Protein AF-A0A8I1T6D4-F1 (afdb_monomer)

Mean predicted aligned error: 6.11 Å

Solvent-accessible surface area (backbone atoms only — not comparable to full-atom values): 4849 Å² total; per-residue (Å²): 134,82,80,60,71,44,46,73,45,61,78,52,64,62,41,43,44,64,32,76,45,41,43,38,37,34,58,48,54,54,59,36,52,31,38,36,29,44,86,88,39,78,78,47,74,48,58,20,38,80,85,5,32,42,73,49,76,48,72,38,56,78,73,58,44,82,42,57,39,39,36,35,42,82,49,90,86,38,50,31,75,51,73,32,37,28,38,122

Nearest PDB structures (foldseek):
  6grq-assembly1_A  TM=5.531E-01  e=1.112E-02  Mus musculus
  6grs-assembly1_B  TM=6.641E-01  e=1.164E-01  Mus musculus
  6grt-assembly2_B  TM=6.244E-01  e=7.5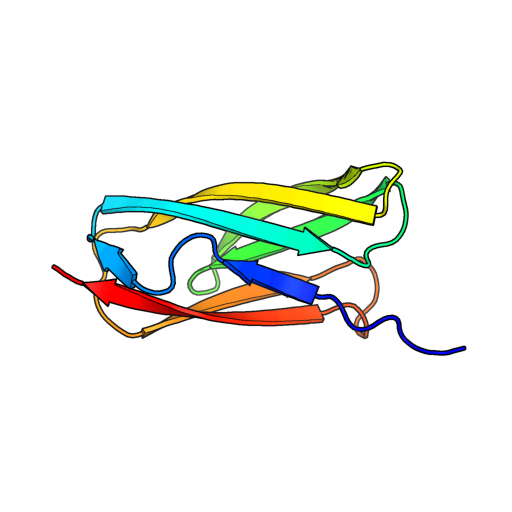19E-02  Mus musculus
  1vdg-assembly1_A  TM=6.340E-01  e=1.229E-01  Homo sapiens
  7y6e-assembly3_C  TM=5.585E-01  e=1.691E+00  Chelicerata

Radius of gyration: 12.86 Å; Cα contacts (8 Å, |Δi|>4): 219; chains: 1; bounding box: 29×23×34 Å

Sequence (88 aa):
MAAKKLTLKLKKSKVHKGGKQRVNVSGLAAFEPVRIVYKGKKIAALKASAKGTVAKAFKVGKAVGLKKIKVFGVTKDRRGVKAFKVRR

Foldseek 3Di:
DDLQAKDKDKPDLEAEAQGKIKIKIARAAAQWWKFKAWPNHTPDIDGAHNRRMDMDIDTHHRDFAKIKMWMDTPDPSHIDIDIGGYHD

Structure (mmCIF, N/CA/C/O backbone):
data_AF-A0A8I1T6D4-F1
#
_entry.id   AF-A0A8I1T6D4-F1
#
loop_
_atom_site.group_PDB
_atom_site.id
_atom_site.type_symbol
_atom_site.label_atom_id
_atom_site.label_alt_id
_atom_site.label_comp_id
_atom_site.label_asym_id
_atom_site.label_entity_id
_atom_site.label_seq_id
_atom_site.pdbx_PDB_ins_code
_atom_site.Cartn_x
_atom_site.Cartn_y
_atom_site.Cartn_z
_atom_site.occupancy
_atom_site.B_iso_or_equiv
_atom_site.auth_seq_id
_atom_site.auth_comp_id
_atom_site.auth_asym_id
_atom_site.auth_atom_id
_atom_site.pdbx_PDB_model_num
ATOM 1 N N . MET A 1 1 ? 16.812 -14.481 -12.173 1.00 37.12 1 MET A N 1
ATOM 2 C CA . MET A 1 1 ? 16.070 -13.207 -12.003 1.00 37.12 1 MET A CA 1
ATOM 3 C C . MET A 1 1 ? 15.643 -13.060 -10.545 1.00 37.12 1 MET A C 1
ATOM 5 O O . MET A 1 1 ? 14.769 -13.790 -10.102 1.00 37.12 1 MET A O 1
ATOM 9 N N . ALA A 1 2 ? 16.280 -12.181 -9.767 1.00 37.34 2 ALA A N 1
ATOM 10 C CA . ALA A 1 2 ? 15.923 -11.996 -8.360 1.00 37.34 2 ALA A CA 1
ATOM 11 C C . ALA A 1 2 ? 14.632 -11.171 -8.248 1.00 37.34 2 ALA A C 1
ATOM 13 O O . ALA A 1 2 ? 14.588 -10.013 -8.669 1.00 37.34 2 ALA A O 1
ATOM 14 N N . ALA A 1 3 ? 13.574 -11.755 -7.682 1.00 50.28 3 ALA A N 1
ATOM 15 C CA . ALA A 1 3 ? 12.374 -11.017 -7.310 1.00 50.28 3 ALA A CA 1
ATOM 16 C C . ALA A 1 3 ? 12.773 -9.878 -6.357 1.00 50.28 3 ALA A C 1
ATOM 18 O O . ALA A 1 3 ? 13.134 -10.108 -5.201 1.00 50.28 3 ALA A O 1
ATOM 19 N N . LYS A 1 4 ? 12.764 -8.634 -6.851 1.00 58.03 4 LYS A N 1
ATOM 20 C CA . LYS A 1 4 ? 13.118 -7.457 -6.053 1.00 58.03 4 LYS A CA 1
ATOM 21 C C . LYS A 1 4 ? 12.068 -7.325 -4.948 1.00 58.03 4 LYS A C 1
ATOM 23 O O . LYS A 1 4 ? 10.923 -6.960 -5.211 1.00 58.03 4 LYS A O 1
ATOM 28 N N . LYS A 1 5 ? 12.431 -7.713 -3.720 1.00 64.62 5 LYS A N 1
ATOM 29 C CA . LYS A 1 5 ? 11.527 -7.686 -2.563 1.00 64.62 5 LYS A CA 1
ATOM 30 C C . LYS A 1 5 ? 11.001 -6.262 -2.383 1.00 64.62 5 LYS A C 1
ATOM 32 O O . LYS A 1 5 ? 11.771 -5.329 -2.154 1.00 64.62 5 LYS A O 1
ATOM 37 N N . LEU A 1 6 ? 9.682 -6.094 -2.481 1.00 74.50 6 LEU A N 1
ATOM 38 C CA . LEU A 1 6 ? 9.051 -4.796 -2.273 1.00 74.50 6 LEU A CA 1
ATOM 39 C C . LEU A 1 6 ? 9.284 -4.336 -0.837 1.00 74.50 6 LEU A C 1
ATOM 41 O O . LEU A 1 6 ? 8.878 -4.988 0.128 1.00 74.50 6 LEU A O 1
ATOM 45 N N . THR A 1 7 ? 9.893 -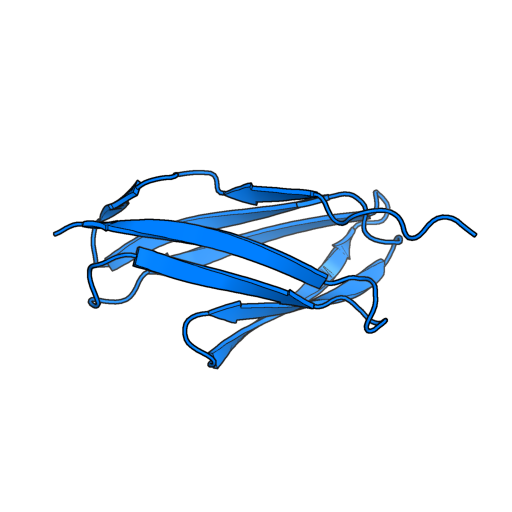3.168 -0.688 1.00 81.12 7 THR A N 1
ATOM 46 C CA . THR A 1 7 ? 10.115 -2.573 0.623 1.00 81.12 7 THR A CA 1
ATOM 47 C C . THR A 1 7 ? 8.909 -1.717 0.977 1.00 81.12 7 THR A C 1
ATOM 49 O O . THR A 1 7 ? 8.714 -0.627 0.440 1.00 81.12 7 THR A O 1
ATOM 52 N N . LEU A 1 8 ? 8.082 -2.211 1.900 1.00 83.31 8 LEU A N 1
ATOM 53 C CA . LEU A 1 8 ? 6.965 -1.453 2.457 1.00 83.31 8 LEU A CA 1
ATOM 54 C C . LEU A 1 8 ? 7.401 -0.701 3.719 1.00 83.31 8 LEU A C 1
ATOM 56 O O . LEU A 1 8 ? 7.793 -1.306 4.722 1.00 83.31 8 LEU A O 1
ATOM 60 N N . LYS A 1 9 ? 7.253 0.623 3.718 1.00 85.62 9 LYS A N 1
ATOM 61 C CA . LYS A 1 9 ? 7.433 1.496 4.882 1.00 85.62 9 LYS A CA 1
ATOM 62 C C . LYS A 1 9 ? 6.114 2.183 5.229 1.00 85.62 9 LYS A C 1
ATOM 64 O O . LYS A 1 9 ? 5.396 2.686 4.373 1.00 85.62 9 LYS A O 1
ATOM 69 N N . LEU A 1 10 ? 5.787 2.197 6.515 1.00 84.00 10 LEU A N 1
ATOM 70 C CA . LEU A 1 10 ? 4.645 2.933 7.045 1.00 84.00 10 LEU A CA 1
ATOM 71 C C . LEU A 1 10 ? 5.192 4.130 7.807 1.00 84.00 10 LEU A C 1
ATOM 73 O O . LEU A 1 10 ? 6.105 3.955 8.609 1.00 84.00 10 LEU A O 1
ATOM 77 N N . LYS A 1 11 ? 4.650 5.328 7.564 1.00 83.81 11 LYS A N 1
ATOM 78 C CA . LYS A 1 11 ? 5.142 6.543 8.230 1.00 83.81 11 LYS A CA 1
ATOM 79 C C . LYS A 1 11 ? 4.935 6.482 9.743 1.00 83.81 11 LYS A C 1
ATOM 81 O O . LYS A 1 11 ? 5.767 6.985 10.484 1.00 83.81 11 LYS A O 1
ATOM 86 N N . LYS A 1 12 ? 3.841 5.867 10.199 1.00 81.00 12 LYS A N 1
ATOM 87 C CA . LYS A 1 12 ? 3.568 5.660 11.622 1.00 81.00 12 LYS A CA 1
ATOM 88 C C . LYS A 1 12 ? 3.312 4.185 11.906 1.00 81.00 12 LYS A C 1
ATOM 90 O O . LYS A 1 12 ? 2.467 3.561 11.272 1.00 81.00 12 LYS A O 1
ATOM 95 N N . SER A 1 13 ? 3.989 3.618 12.893 1.00 80.00 13 SER A N 1
ATOM 96 C CA . SER A 1 13 ? 3.707 2.267 13.403 1.00 80.00 13 SER A CA 1
ATOM 97 C C . SER A 1 13 ? 2.419 2.222 14.241 1.00 80.00 13 SER A C 1
ATOM 99 O O . SER A 1 13 ? 1.787 1.167 14.347 1.00 80.00 13 SER A O 1
ATOM 101 N N . LYS A 1 14 ? 1.994 3.372 14.788 1.00 84.31 14 LYS A N 1
ATOM 102 C CA . LYS A 1 14 ? 0.759 3.554 15.565 1.00 84.31 14 LYS A CA 1
ATOM 103 C C . LYS A 1 14 ? -0.024 4.763 15.039 1.00 84.31 14 LYS A C 1
ATOM 105 O O . LYS A 1 14 ? 0.553 5.831 14.860 1.00 84.31 14 LYS A O 1
ATOM 110 N N . VAL A 1 15 ? -1.323 4.611 14.789 1.00 85.69 15 VAL A N 1
ATOM 111 C CA . VAL A 1 15 ? -2.187 5.700 14.292 1.00 85.69 15 VAL A CA 1
ATOM 112 C C . VAL A 1 15 ? -3.464 5.759 15.118 1.00 85.69 15 VAL A C 1
ATOM 114 O O . 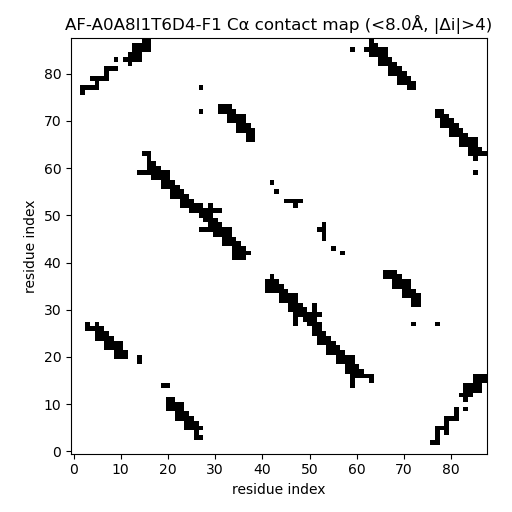VAL A 1 15 ? -4.033 4.715 15.423 1.00 85.69 15 VAL A O 1
ATOM 117 N N . HIS A 1 16 ? -3.925 6.955 15.474 1.00 86.12 16 HIS A N 1
ATOM 118 C CA . HIS A 1 16 ? -5.229 7.113 16.118 1.00 86.12 16 HIS A CA 1
ATOM 119 C C . HIS A 1 16 ? -6.364 6.779 15.145 1.00 86.12 16 HIS A C 1
ATOM 121 O O . HIS A 1 16 ? -6.239 6.953 13.927 1.00 86.12 16 HIS A O 1
ATOM 127 N N . LYS A 1 17 ? -7.487 6.297 15.675 1.00 85.00 17 LYS A N 1
ATOM 128 C CA . LYS A 1 17 ? -8.713 6.075 14.905 1.00 85.00 17 LYS A CA 1
ATOM 129 C C . LYS A 1 17 ? -9.116 7.376 14.201 1.00 85.00 17 LYS A C 1
ATOM 131 O O . LYS A 1 17 ? -9.034 8.455 14.775 1.00 85.00 17 LYS A O 1
ATOM 136 N N . GLY A 1 18 ? -9.506 7.296 12.931 1.00 82.00 18 GLY A N 1
ATOM 137 C CA . GLY A 1 18 ? -9.809 8.485 12.124 1.00 82.00 18 GLY A CA 1
ATOM 138 C C . GLY A 1 18 ? -8.585 9.287 11.659 1.00 82.00 18 GLY A C 1
ATOM 139 O O . GLY A 1 18 ? -8.745 10.200 10.848 1.00 82.00 18 GLY A O 1
ATOM 140 N N . GLY A 1 19 ? -7.375 8.946 12.112 1.00 86.31 19 GLY A N 1
ATOM 141 C CA . GLY A 1 19 ? -6.134 9.587 11.688 1.00 86.31 19 GLY A CA 1
ATOM 142 C C . GLY A 1 19 ? -5.746 9.243 10.249 1.00 86.31 19 GLY A C 1
ATOM 143 O O . GLY A 1 19 ? -6.312 8.353 9.616 1.00 86.31 19 GLY A O 1
ATOM 144 N N . LYS A 1 20 ? -4.743 9.938 9.709 1.00 87.81 20 LYS A N 1
ATOM 145 C CA . LYS A 1 20 ? -4.175 9.637 8.386 1.00 87.81 20 LYS A CA 1
ATOM 146 C C . LYS A 1 20 ? -2.932 8.763 8.537 1.00 87.81 20 LYS A C 1
ATOM 148 O O . LYS A 1 20 ? -2.047 9.067 9.336 1.00 87.81 20 LYS A O 1
ATOM 153 N N . GLN A 1 21 ? -2.852 7.705 7.738 1.00 87.75 21 GLN A N 1
ATOM 154 C CA . GLN A 1 21 ? -1.676 6.853 7.620 1.0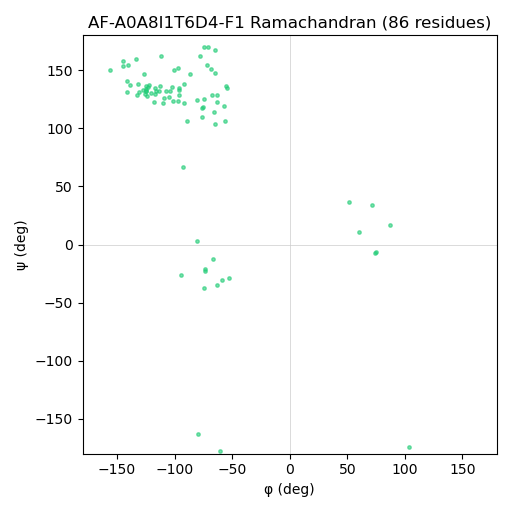0 87.75 21 GLN A CA 1
ATOM 155 C C . GLN A 1 21 ? -1.067 7.015 6.236 1.00 87.75 21 GLN A C 1
ATOM 157 O O . GLN A 1 21 ? -1.783 7.005 5.237 1.00 87.75 21 GLN A O 1
ATOM 162 N N . ARG A 1 22 ? 0.261 7.128 6.175 1.00 90.31 22 ARG A N 1
ATOM 163 C CA . ARG A 1 22 ? 1.003 7.184 4.911 1.00 90.31 22 ARG A CA 1
ATOM 164 C C . ARG A 1 22 ? 1.779 5.891 4.706 1.00 90.31 22 ARG A C 1
ATOM 166 O O . ARG A 1 22 ? 2.542 5.476 5.578 1.00 90.31 22 ARG A O 1
ATOM 173 N N . VAL A 1 23 ? 1.559 5.271 3.555 1.00 88.12 23 VAL A N 1
ATOM 174 C CA . VAL A 1 23 ? 2.271 4.084 3.084 1.00 88.12 23 VAL A CA 1
ATOM 175 C C . VAL A 1 23 ? 3.236 4.540 2.012 1.00 88.12 23 VAL A C 1
ATOM 177 O O . VAL A 1 23 ? 2.817 5.182 1.052 1.00 88.12 23 VAL A O 1
ATOM 180 N N . ASN A 1 24 ? 4.501 4.188 2.177 1.00 89.12 24 ASN A N 1
ATOM 181 C CA . ASN A 1 24 ? 5.532 4.342 1.172 1.00 89.12 24 ASN A CA 1
ATOM 182 C C . ASN A 1 24 ? 5.985 2.947 0.750 1.00 89.12 24 ASN A C 1
ATOM 184 O O . ASN A 1 24 ? 6.263 2.088 1.586 1.00 89.12 24 ASN A O 1
ATOM 188 N N . VAL A 1 25 ? 6.064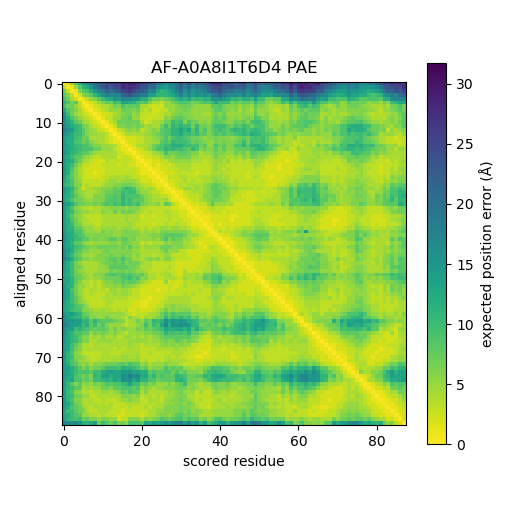 2.727 -0.547 1.00 86.12 25 VAL A N 1
ATOM 189 C CA . VAL A 1 25 ? 6.519 1.479 -1.141 1.00 86.12 25 VAL A CA 1
ATOM 190 C C . VAL A 1 25 ? 7.659 1.825 -2.078 1.00 86.12 25 VAL A C 1
ATOM 192 O O . VAL A 1 25 ? 7.558 2.777 -2.851 1.00 86.12 25 VAL A O 1
ATOM 195 N N . SER A 1 26 ? 8.741 1.067 -1.993 1.00 85.19 26 SER A N 1
ATOM 196 C CA . SER A 1 26 ? 9.911 1.207 -2.853 1.00 85.19 26 SER A CA 1
ATOM 197 C C . SER A 1 26 ? 10.360 -0.153 -3.377 1.00 85.19 26 SER A C 1
ATOM 199 O O . SER A 1 26 ? 10.043 -1.189 -2.788 1.00 85.19 26 SER A O 1
ATOM 201 N N . GLY A 1 27 ? 11.115 -0.142 -4.476 1.00 79.38 27 GLY A N 1
ATOM 202 C CA . GLY A 1 27 ? 11.567 -1.362 -5.151 1.00 79.38 27 GLY A CA 1
ATOM 203 C C . GLY A 1 27 ? 10.573 -1.902 -6.181 1.00 79.38 27 GLY A C 1
ATOM 204 O O . GLY A 1 27 ? 10.679 -3.062 -6.562 1.00 79.38 27 GLY A O 1
ATOM 205 N N . LEU A 1 28 ? 9.617 -1.076 -6.615 1.00 79.12 28 LEU A N 1
ATOM 206 C CA . LEU A 1 28 ? 8.719 -1.374 -7.734 1.00 79.12 28 LEU A CA 1
ATOM 207 C C . LEU A 1 28 ? 9.451 -1.150 -9.063 1.00 79.12 28 LEU A C 1
ATOM 209 O O . LEU A 1 28 ? 10.460 -0.444 -9.090 1.00 79.12 28 LEU A O 1
ATOM 213 N N . ALA A 1 29 ? 8.951 -1.703 -10.171 1.00 79.62 29 ALA A N 1
ATOM 214 C CA . ALA A 1 29 ? 9.405 -1.229 -11.476 1.00 79.62 29 ALA A CA 1
ATOM 215 C C . ALA A 1 29 ? 8.849 0.173 -11.763 1.00 79.62 29 ALA A C 1
ATOM 217 O O . ALA A 1 29 ? 7.818 0.581 -11.220 1.00 79.62 29 ALA A O 1
ATOM 218 N N . ALA A 1 30 ? 9.555 0.917 -12.612 1.00 82.38 30 ALA A N 1
ATOM 219 C CA . ALA A 1 30 ? 9.093 2.203 -13.111 1.00 82.38 30 ALA A CA 1
ATOM 220 C C . ALA A 1 30 ? 7.704 2.056 -13.752 1.00 82.38 30 ALA A C 1
ATOM 222 O O . ALA A 1 30 ? 7.469 1.106 -14.495 1.00 82.38 30 ALA A O 1
ATOM 223 N N . PHE A 1 31 ? 6.783 2.974 -13.445 1.00 81.44 31 PHE A N 1
ATOM 224 C CA . PHE A 1 31 ? 5.421 3.008 -14.005 1.00 81.44 31 PHE A CA 1
ATOM 225 C C . PHE A 1 31 ? 4.548 1.775 -13.727 1.00 81.44 31 PHE A C 1
ATOM 227 O O . PHE A 1 31 ? 3.445 1.659 -14.267 1.00 81.44 31 PHE A O 1
ATOM 234 N N . GLU A 1 32 ? 4.982 0.885 -12.834 1.00 81.19 32 GLU A N 1
ATOM 235 C CA . GLU A 1 32 ? 4.256 -0.342 -12.526 1.00 81.19 32 GLU A CA 1
ATOM 236 C C . GLU A 1 32 ? 2.920 -0.041 -11.822 1.00 81.19 32 GLU A C 1
ATOM 238 O O . GLU A 1 32 ? 2.909 0.677 -10.820 1.00 81.19 32 GLU A O 1
ATOM 243 N N . PRO A 1 33 ? 1.781 -0.583 -12.285 1.00 85.69 33 PRO A N 1
ATOM 244 C CA . PRO A 1 33 ? 0.523 -0.483 -11.561 1.00 85.69 33 PRO A CA 1
ATOM 245 C C . PRO A 1 33 ? 0.574 -1.197 -10.203 1.00 85.69 33 PRO A C 1
ATOM 247 O O . PRO A 1 33 ? 0.888 -2.378 -10.092 1.00 85.69 33 PRO A O 1
ATOM 250 N N . VAL A 1 34 ? 0.178 -0.476 -9.159 1.00 87.25 34 VAL A N 1
ATOM 251 C CA . VAL A 1 34 ? 0.165 -0.924 -7.768 1.00 87.25 34 VAL A CA 1
ATOM 252 C C . VAL A 1 34 ? -1.225 -0.762 -7.171 1.00 87.25 34 VAL A C 1
ATOM 254 O O . VAL A 1 34 ? -1.846 0.300 -7.234 1.00 87.25 34 VAL A O 1
ATOM 257 N N . ARG A 1 35 ? -1.710 -1.814 -6.515 1.00 89.88 35 ARG A N 1
ATOM 258 C CA . ARG A 1 35 ? -2.988 -1.843 -5.798 1.00 89.88 35 ARG A CA 1
ATOM 259 C C . ARG A 1 35 ? -2.722 -1.914 -4.301 1.00 89.88 35 ARG A C 1
ATOM 261 O O . ARG A 1 35 ? -2.090 -2.843 -3.803 1.00 89.88 35 ARG A O 1
ATOM 268 N N . ILE A 1 36 ? -3.240 -0.935 -3.568 1.00 88.38 36 ILE A N 1
ATOM 269 C CA . ILE A 1 36 ? -3.158 -0.873 -2.111 1.00 88.38 36 ILE A CA 1
ATOM 270 C C . ILE A 1 36 ? -4.501 -1.322 -1.539 1.00 88.38 36 ILE A C 1
ATOM 272 O O . ILE A 1 36 ? -5.554 -0.754 -1.840 1.00 88.38 36 ILE A O 1
ATOM 276 N N . VAL A 1 37 ? -4.452 -2.343 -0.691 1.00 88.50 37 VAL A N 1
ATOM 277 C CA . VAL 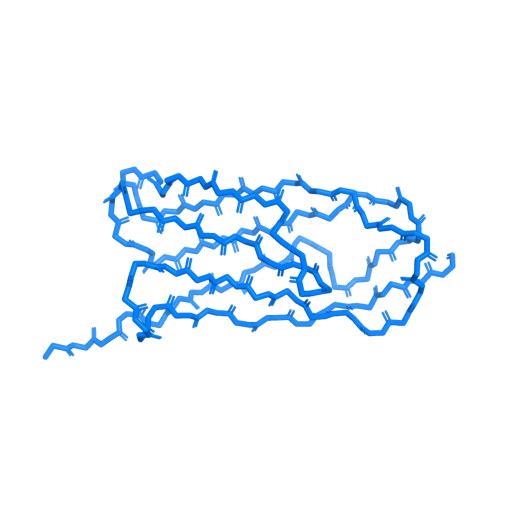A 1 37 ? -5.611 -2.981 -0.071 1.00 88.50 37 VAL A CA 1
ATOM 278 C C . VAL A 1 37 ? -5.494 -2.881 1.448 1.00 88.50 37 VAL A C 1
ATOM 280 O O . VAL A 1 37 ? -4.477 -3.239 2.049 1.00 88.50 37 VAL A O 1
ATOM 283 N N . TYR A 1 38 ? -6.565 -2.419 2.081 1.00 86.25 38 TYR A N 1
ATOM 284 C CA . TYR A 1 38 ? -6.687 -2.249 3.522 1.00 86.25 38 TYR A CA 1
ATOM 285 C C . TYR A 1 38 ? -8.011 -2.842 4.006 1.00 86.25 38 TYR A C 1
ATOM 287 O O . TYR A 1 38 ? -9.066 -2.548 3.453 1.00 86.25 38 TYR A O 1
ATOM 295 N N . LYS A 1 39 ? -7.964 -3.699 5.037 1.00 81.94 39 LYS A N 1
ATOM 296 C CA . LYS A 1 39 ? -9.131 -4.479 5.512 1.00 81.94 39 LYS A CA 1
ATOM 297 C C . LYS A 1 39 ? -9.851 -5.251 4.385 1.00 81.94 39 LYS A C 1
ATOM 299 O O . LYS A 1 39 ? -11.073 -5.296 4.355 1.00 81.94 39 LYS A O 1
ATOM 304 N N . GLY A 1 40 ? -9.100 -5.785 3.420 1.00 82.50 40 GLY A N 1
ATOM 305 C CA . GLY A 1 40 ? -9.672 -6.472 2.253 1.00 82.50 40 GLY A CA 1
ATOM 306 C C . GLY A 1 40 ? -10.305 -5.548 1.205 1.00 82.50 40 GLY A C 1
ATOM 307 O O . GLY A 1 40 ? -10.608 -6.006 0.113 1.00 82.50 40 GLY A O 1
ATOM 308 N N . LYS A 1 41 ? -10.429 -4.241 1.476 1.00 84.38 41 LYS A N 1
ATOM 309 C CA . LYS A 1 41 ? -10.941 -3.254 0.520 1.00 84.38 41 LYS A CA 1
ATOM 310 C C . LYS A 1 41 ? -9.797 -2.547 -0.198 1.00 84.38 41 LYS A C 1
ATOM 312 O O . LYS A 1 41 ? 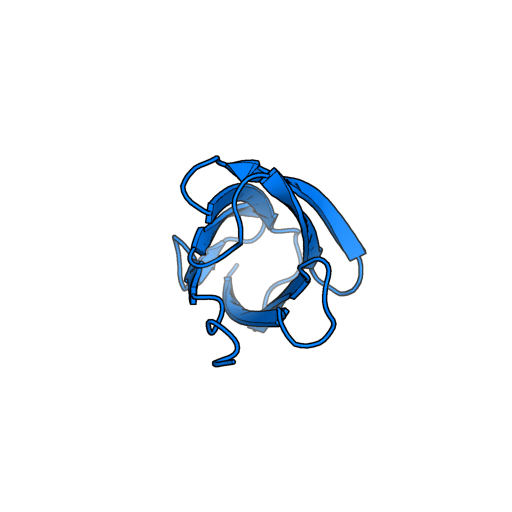-8.820 -2.123 0.424 1.00 84.38 41 LYS A O 1
ATOM 317 N N . LYS A 1 42 ? -9.913 -2.399 -1.517 1.00 87.44 42 LYS A N 1
ATOM 318 C CA . LYS A 1 42 ? -8.994 -1.584 -2.319 1.00 87.44 42 LYS A CA 1
ATOM 319 C C . LYS A 1 42 ? -9.161 -0.119 -1.909 1.00 87.44 42 LYS A C 1
ATOM 321 O O . LYS A 1 42 ? -10.217 0.459 -2.125 1.00 87.44 42 LYS A O 1
ATOM 326 N N . ILE A 1 43 ? -8.124 0.466 -1.312 1.00 86.25 43 ILE A N 1
ATOM 327 C CA . ILE A 1 43 ? -8.111 1.885 -0.918 1.00 86.25 43 ILE A CA 1
ATOM 328 C C . ILE A 1 43 ? -7.480 2.775 -1.987 1.00 86.25 43 ILE A C 1
ATOM 330 O O . ILE A 1 43 ? -7.796 3.957 -2.056 1.00 86.25 43 ILE A O 1
ATOM 334 N N . ALA A 1 44 ? -6.591 2.227 -2.819 1.00 85.94 44 ALA A N 1
ATOM 335 C CA . ALA A 1 44 ? -6.012 2.947 -3.947 1.00 85.94 44 ALA A CA 1
ATOM 336 C C . ALA A 1 44 ? -5.520 1.984 -5.038 1.00 85.94 44 ALA A C 1
ATOM 338 O O . ALA A 1 44 ? -5.082 0.870 -4.743 1.00 85.94 44 ALA A O 1
ATOM 339 N N . ALA A 1 45 ? -5.552 2.432 -6.292 1.00 87.44 45 ALA A N 1
ATOM 340 C CA . ALA A 1 45 ? -4.703 1.919 -7.365 1.00 87.44 45 ALA A CA 1
ATOM 341 C C . ALA A 1 45 ? -3.931 3.093 -7.955 1.00 87.44 45 ALA A C 1
ATOM 343 O O . ALA A 1 45 ? -4.531 4.113 -8.274 1.00 87.44 45 ALA A O 1
ATOM 344 N N . LEU A 1 46 ? -2.615 2.961 -8.039 1.00 87.75 46 LEU A N 1
ATOM 345 C CA . LEU A 1 46 ? -1.698 4.005 -8.484 1.00 87.75 46 LEU A CA 1
ATOM 346 C C . LEU A 1 46 ? -0.563 3.348 -9.257 1.00 87.75 46 LEU A C 1
ATOM 348 O O . LEU A 1 46 ? -0.232 2.203 -8.973 1.00 87.75 46 LEU A O 1
ATOM 352 N N . LYS A 1 47 ? 0.065 4.067 -10.180 1.00 88.25 47 LYS A N 1
ATOM 353 C CA . LYS A 1 47 ? 1.309 3.607 -10.803 1.00 88.25 47 LYS A CA 1
ATOM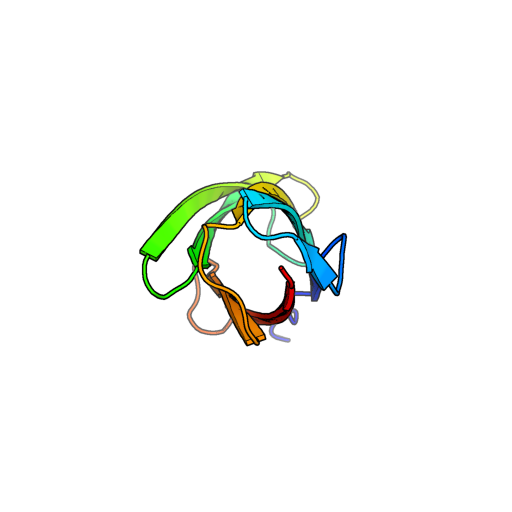 354 C C . LYS A 1 47 ? 2.508 4.031 -9.955 1.00 88.25 47 LYS A C 1
ATOM 356 O O . LYS A 1 47 ? 2.475 5.074 -9.297 1.00 88.25 47 LYS A O 1
ATOM 361 N N . ALA A 1 48 ? 3.549 3.211 -9.943 1.00 86.00 48 ALA A N 1
ATOM 362 C CA . ALA A 1 48 ? 4.837 3.567 -9.382 1.00 86.00 48 ALA A CA 1
ATOM 363 C C . ALA A 1 48 ? 5.459 4.712 -10.193 1.00 86.00 48 ALA A C 1
ATOM 365 O O . ALA A 1 48 ? 5.267 4.816 -11.401 1.00 86.00 48 ALA A O 1
ATOM 366 N N . SER A 1 49 ? 6.216 5.574 -9.527 1.00 86.25 49 SER A N 1
ATOM 367 C CA . SER A 1 49 ? 7.024 6.603 -10.180 1.00 86.25 49 SER A CA 1
ATOM 368 C C . SER A 1 49 ? 8.129 5.969 -11.039 1.00 86.25 49 SER A C 1
ATOM 370 O O . SER A 1 49 ? 8.440 4.789 -10.872 1.00 86.25 49 SER A O 1
ATOM 372 N N . ALA A 1 50 ? 8.784 6.756 -11.898 1.00 83.25 50 ALA A N 1
ATOM 373 C CA . ALA A 1 50 ? 9.952 6.334 -12.678 1.00 83.25 50 ALA A CA 1
ATOM 374 C C . ALA A 1 50 ? 11.075 5.732 -11.806 1.00 83.25 50 ALA A C 1
ATOM 376 O O . ALA A 1 50 ? 11.788 4.832 -12.228 1.00 83.25 50 ALA A O 1
ATOM 377 N N . LYS A 1 51 ? 11.179 6.161 -10.540 1.00 80.88 51 LYS A N 1
ATOM 378 C CA . LYS A 1 51 ? 12.129 5.615 -9.552 1.00 80.88 51 LYS A CA 1
ATOM 379 C C . LYS A 1 51 ? 11.673 4.301 -8.897 1.00 80.88 51 LYS A C 1
ATOM 381 O O . LYS A 1 51 ? 12.317 3.832 -7.961 1.00 80.88 51 LYS A O 1
ATOM 386 N N . GLY A 1 52 ? 10.533 3.737 -9.299 1.00 83.19 52 GLY A N 1
ATOM 387 C CA . GLY A 1 52 ? 10.012 2.512 -8.693 1.00 83.19 52 GLY A CA 1
ATOM 388 C C . GLY A 1 52 ? 9.479 2.711 -7.272 1.00 83.19 52 GLY A C 1
ATOM 389 O O . GLY A 1 52 ? 9.635 1.848 -6.401 1.00 83.19 52 GLY A O 1
ATOM 390 N N . THR A 1 53 ? 8.893 3.878 -6.998 1.00 87.19 53 THR A N 1
ATOM 391 C CA . THR A 1 53 ? 8.345 4.223 -5.680 1.00 87.19 53 THR A CA 1
ATOM 392 C C . THR A 1 53 ? 6.896 4.677 -5.779 1.00 87.19 53 THR A C 1
ATOM 394 O O . THR A 1 53 ? 6.486 5.296 -6.757 1.00 87.19 53 THR A O 1
ATOM 397 N N . VAL A 1 54 ? 6.098 4.384 -4.755 1.00 88.44 54 VAL A N 1
ATOM 398 C CA . VAL A 1 54 ? 4.743 4.926 -4.617 1.00 88.44 54 VAL A CA 1
ATOM 399 C C . VAL A 1 54 ? 4.496 5.305 -3.167 1.00 88.44 54 VAL A C 1
ATOM 401 O O . VAL A 1 54 ? 4.858 4.582 -2.239 1.00 88.44 54 VAL A O 1
ATOM 404 N N . ALA A 1 55 ? 3.873 6.458 -2.960 1.00 88.75 55 ALA A N 1
ATOM 405 C CA . ALA A 1 55 ? 3.461 6.909 -1.645 1.00 88.75 55 ALA A CA 1
ATOM 406 C C . ALA A 1 55 ? 1.984 7.284 -1.675 1.00 88.75 55 ALA A C 1
ATOM 408 O O . ALA A 1 55 ? 1.536 8.014 -2.556 1.00 88.75 55 ALA A O 1
ATOM 409 N N . LYS A 1 56 ? 1.221 6.819 -0.687 1.00 88.75 56 LYS A N 1
ATOM 410 C CA . LYS A 1 56 ? -0.185 7.192 -0.547 1.00 88.75 56 LYS A CA 1
ATOM 411 C C . LYS A 1 56 ? -0.551 7.385 0.910 1.00 88.75 56 LYS A C 1
ATOM 413 O O . LYS A 1 56 ? -0.258 6.545 1.761 1.00 88.75 56 LYS A O 1
ATOM 418 N N . ALA A 1 57 ? -1.210 8.503 1.184 1.00 89.25 57 ALA A N 1
ATOM 419 C CA . ALA A 1 57 ? -1.896 8.730 2.441 1.00 89.25 57 ALA A CA 1
ATOM 420 C C . ALA A 1 57 ? -3.357 8.282 2.318 1.00 89.25 57 ALA A C 1
ATOM 422 O O . ALA A 1 57 ? -4.005 8.538 1.304 1.00 89.25 57 ALA A O 1
ATOM 423 N N . PHE A 1 58 ? -3.870 7.622 3.349 1.00 85.94 58 PHE A N 1
ATOM 424 C CA . PHE A 1 58 ? -5.270 7.225 3.450 1.00 85.94 58 PHE A CA 1
ATOM 425 C C . PHE A 1 58 ? -5.758 7.412 4.892 1.00 85.94 58 PHE A C 1
ATOM 427 O O . PHE A 1 58 ? -4.965 7.400 5.839 1.00 85.94 58 PHE A O 1
ATOM 434 N N . LYS A 1 59 ? -7.067 7.611 5.071 1.00 86.38 59 LYS A N 1
ATOM 435 C CA . LYS A 1 59 ? -7.669 7.755 6.400 1.00 86.38 59 LYS A CA 1
ATOM 436 C C . LYS A 1 59 ? -7.866 6.376 7.021 1.00 86.38 59 LYS A C 1
ATOM 438 O O . LYS A 1 59 ? -8.500 5.493 6.443 1.00 86.38 59 LYS A O 1
ATOM 443 N N . VAL A 1 60 ? -7.313 6.191 8.207 1.00 82.00 60 VAL A N 1
ATOM 444 C CA . VAL A 1 60 ? -7.519 4.999 9.015 1.00 82.00 60 VAL A CA 1
ATOM 445 C C . VAL A 1 60 ? -8.915 5.116 9.614 1.00 82.00 60 VAL A C 1
ATOM 447 O O . VAL A 1 60 ? -9.210 6.079 10.313 1.00 82.00 60 VAL A O 1
ATOM 450 N N . GLY A 1 61 ? -9.810 4.184 9.286 1.00 81.88 61 GLY A N 1
ATOM 451 C CA . GLY A 1 61 ? -11.191 4.218 9.781 1.00 81.88 61 GLY A CA 1
ATOM 452 C C . GLY A 1 61 ? -11.302 4.140 11.313 1.00 81.88 61 GLY A C 1
ATOM 453 O O . GLY A 1 61 ? -10.306 4.043 12.028 1.00 81.88 61 GLY A O 1
ATOM 454 N N . LYS A 1 62 ? -12.536 4.115 11.830 1.00 80.31 62 LYS A N 1
ATOM 455 C CA . LYS A 1 62 ? -12.816 4.070 13.281 1.00 80.31 62 LYS A CA 1
ATOM 456 C C . LYS A 1 62 ? -12.380 2.763 13.974 1.00 80.31 62 LYS A C 1
ATOM 458 O O . LYS A 1 62 ? -12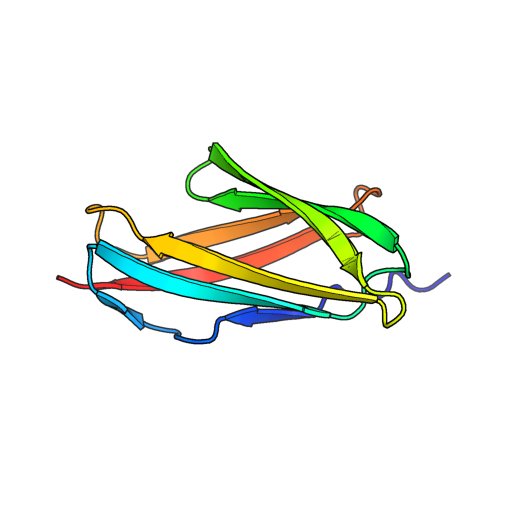.346 2.696 15.196 1.00 80.31 62 LYS A O 1
ATOM 463 N N . ALA A 1 63 ? -12.043 1.726 13.204 1.00 80.25 63 ALA A N 1
ATOM 464 C CA . ALA A 1 63 ? -11.703 0.406 13.727 1.00 80.25 63 ALA A CA 1
ATOM 465 C C . ALA A 1 63 ? -10.289 0.371 14.333 1.00 80.25 63 ALA A C 1
ATOM 467 O O . ALA A 1 63 ? -9.298 0.374 13.598 1.00 80.25 63 ALA A O 1
ATOM 468 N N . VAL A 1 64 ? -10.220 0.254 15.659 1.00 84.31 64 VAL A N 1
ATOM 469 C CA . VAL A 1 64 ? -8.981 0.075 16.430 1.00 84.31 64 VAL A CA 1
ATOM 470 C C . VAL A 1 64 ? -8.420 -1.352 16.304 1.00 84.31 64 VAL A C 1
ATOM 472 O O . VAL A 1 64 ? -9.047 -2.239 15.711 1.00 84.31 64 VAL A O 1
ATOM 475 N N . GLY A 1 65 ? -7.200 -1.565 16.800 1.00 85.94 65 GLY A N 1
ATOM 476 C CA . GLY A 1 65 ? -6.502 -2.854 16.806 1.00 85.94 65 GLY A CA 1
ATOM 477 C C . GLY A 1 65 ? -5.400 -2.973 15.750 1.00 85.94 65 GLY A C 1
ATOM 478 O O . GLY A 1 65 ? -5.059 -2.011 15.062 1.00 85.94 65 GLY A O 1
ATOM 479 N N . LEU A 1 66 ? -4.811 -4.162 15.629 1.00 87.62 66 LEU A N 1
ATOM 480 C CA . LEU A 1 66 ? -3.757 -4.432 14.650 1.00 87.62 66 LEU A CA 1
ATOM 481 C C . LEU A 1 66 ? -4.367 -4.535 13.248 1.00 87.62 66 LEU A C 1
ATOM 483 O O . LEU A 1 66 ? -5.308 -5.294 13.013 1.00 87.62 66 LEU A O 1
ATOM 487 N N . LYS A 1 67 ? -3.860 -3.738 12.309 1.00 86.94 67 LYS A N 1
ATOM 488 C CA . LYS A 1 67 ? -4.359 -3.678 10.936 1.00 86.94 67 LYS A CA 1
ATOM 489 C C . LYS A 1 67 ? -3.249 -3.993 9.959 1.00 86.94 67 LYS A C 1
ATOM 491 O O . LYS A 1 67 ? -2.130 -3.509 10.091 1.00 86.94 67 LYS A O 1
ATOM 496 N N . LYS A 1 68 ? -3.587 -4.795 8.954 1.00 88.50 68 LYS A N 1
ATOM 497 C CA . LYS A 1 68 ? -2.677 -5.204 7.886 1.00 88.50 68 LYS A CA 1
ATOM 498 C C . LYS A 1 68 ? -3.008 -4.424 6.615 1.00 88.50 68 LYS A C 1
ATOM 500 O O . LYS A 1 68 ? -4.168 -4.343 6.208 1.00 88.50 68 LYS A O 1
ATOM 505 N N . ILE A 1 69 ? -1.976 -3.871 5.996 1.00 86.81 69 ILE A N 1
ATOM 506 C CA . ILE A 1 69 ? -1.994 -3.346 4.635 1.00 86.81 69 ILE A CA 1
ATOM 507 C C . ILE A 1 69 ? -1.318 -4.358 3.740 1.00 86.81 69 ILE A C 1
ATOM 509 O O . ILE A 1 69 ? -0.259 -4.890 4.074 1.00 86.81 69 ILE A O 1
ATOM 513 N N . LYS A 1 70 ? -1.947 -4.597 2.598 1.00 88.00 70 LYS A N 1
ATOM 514 C CA . LYS A 1 70 ? -1.398 -5.405 1.524 1.00 88.00 70 LYS A CA 1
ATOM 515 C C . LYS A 1 70 ? -1.219 -4.497 0.318 1.00 88.00 70 LYS A C 1
ATOM 517 O O . LYS A 1 70 ? -2.122 -3.744 -0.037 1.00 88.00 70 LYS A O 1
ATOM 522 N N . VAL A 1 71 ? -0.052 -4.567 -0.287 1.00 86.94 71 VAL A N 1
ATOM 523 C CA . VAL A 1 71 ? 0.271 -3.897 -1.537 1.00 86.94 71 VAL A CA 1
ATOM 524 C C . VAL A 1 71 ? 0.566 -4.983 -2.548 1.00 86.94 71 VAL A C 1
ATOM 526 O O . VAL A 1 71 ? 1.347 -5.890 -2.265 1.00 86.94 71 VAL A O 1
ATOM 529 N N . PHE A 1 72 ? -0.081 -4.885 -3.696 1.00 84.19 72 PHE A N 1
ATOM 530 C CA . PHE A 1 72 ? 0.066 -5.799 -4.814 1.00 84.19 72 PHE A CA 1
ATOM 531 C C . PHE A 1 72 ? 0.597 -5.006 -6.003 1.00 84.19 72 PHE A C 1
ATOM 533 O O . PHE A 1 72 ? -0.014 -4.005 -6.379 1.00 84.19 72 PHE A O 1
ATOM 540 N N . GLY A 1 73 ? 1.734 -5.419 -6.546 1.00 78.88 73 GLY A N 1
ATOM 541 C CA . GLY A 1 73 ? 2.210 -5.008 -7.861 1.00 78.88 73 GLY A CA 1
ATOM 542 C C . GLY A 1 73 ? 1.517 -5.800 -8.969 1.00 78.88 73 GLY A C 1
ATOM 543 O O . GLY A 1 73 ? 0.477 -6.428 -8.742 1.00 78.88 73 GLY A O 1
ATOM 544 N N . VAL A 1 74 ? 2.101 -5.771 -10.165 1.00 75.06 74 VAL A N 1
ATOM 545 C CA . VAL A 1 74 ? 1.544 -6.446 -11.352 1.00 75.06 74 VAL A CA 1
ATOM 546 C C . VAL A 1 74 ? 1.728 -7.955 -11.296 1.00 75.06 74 VAL A C 1
ATOM 548 O O . VAL A 1 74 ? 0.836 -8.698 -11.697 1.00 75.06 74 VAL A O 1
ATOM 551 N N . THR A 1 75 ? 2.862 -8.420 -10.778 1.00 67.69 75 THR A N 1
ATOM 552 C CA . THR A 1 75 ? 3.154 -9.852 -10.673 1.00 67.69 75 THR A CA 1
ATOM 553 C C . THR A 1 75 ? 2.815 -10.382 -9.282 1.00 67.69 75 THR A C 1
ATOM 555 O O . THR A 1 75 ? 2.877 -9.655 -8.285 1.00 67.69 75 THR A O 1
ATOM 558 N N . LYS A 1 76 ? 2.466 -11.673 -9.195 1.00 66.12 76 LYS A N 1
ATOM 559 C CA . LYS A 1 76 ? 2.134 -12.339 -7.921 1.00 66.12 76 LYS A CA 1
ATOM 560 C C . LYS A 1 76 ? 3.299 -12.284 -6.920 1.00 66.12 76 LYS A C 1
ATOM 562 O O . LYS A 1 76 ? 3.057 -12.156 -5.721 1.00 66.12 76 LYS A O 1
ATOM 567 N N . ASP A 1 77 ? 4.535 -12.276 -7.418 1.00 67.88 77 ASP A N 1
ATOM 568 C CA . ASP A 1 77 ? 5.773 -12.187 -6.631 1.00 67.88 77 ASP A CA 1
ATOM 569 C C . ASP A 1 77 ? 6.028 -10.787 -6.055 1.00 67.88 77 ASP A C 1
ATOM 571 O O . ASP A 1 77 ? 6.740 -10.621 -5.062 1.00 67.88 77 ASP A O 1
ATOM 575 N N . ARG A 1 78 ? 5.420 -9.747 -6.640 1.00 74.31 78 ARG A N 1
ATOM 576 C CA . ARG A 1 78 ? 5.559 -8.353 -6.201 1.00 74.31 78 ARG A CA 1
ATOM 577 C C . ARG A 1 78 ? 4.450 -7.995 -5.227 1.00 74.31 78 ARG A C 1
ATOM 579 O O . ARG A 1 78 ? 3.593 -7.154 -5.491 1.00 74.31 78 ARG A O 1
ATOM 586 N N . ARG A 1 79 ? 4.474 -8.614 -4.049 1.00 81.69 79 ARG A N 1
ATOM 587 C CA . ARG A 1 79 ? 3.536 -8.314 -2.961 1.00 81.69 79 ARG A CA 1
ATOM 588 C C . ARG A 1 79 ? 4.280 -7.908 -1.699 1.00 81.69 79 ARG A C 1
ATOM 590 O O . ARG A 1 79 ? 5.230 -8.558 -1.285 1.00 81.69 79 ARG A O 1
ATOM 597 N N . GLY A 1 80 ? 3.803 -6.857 -1.042 1.00 82.00 80 GLY A N 1
ATOM 598 C CA . GLY A 1 80 ? 4.293 -6.465 0.273 1.00 82.00 80 GLY A CA 1
ATOM 599 C C . GLY A 1 80 ? 3.151 -6.375 1.275 1.00 82.00 80 GLY A C 1
ATOM 600 O O . GLY A 1 80 ? 2.069 -5.863 0.983 1.00 82.00 80 GLY A O 1
ATOM 601 N N . VAL A 1 81 ? 3.375 -6.899 2.475 1.00 86.44 81 VAL A N 1
ATOM 602 C CA . VAL A 1 81 ? 2.390 -6.883 3.557 1.00 86.44 81 VAL A CA 1
ATOM 603 C C . VAL A 1 81 ? 3.026 -6.228 4.766 1.00 86.44 81 VAL A C 1
ATOM 605 O O . VAL A 1 81 ? 4.145 -6.566 5.141 1.00 86.44 81 VAL A O 1
ATOM 608 N N . LYS A 1 82 ? 2.320 -5.283 5.387 1.00 87.81 82 LYS A N 1
ATOM 609 C CA . LYS A 1 82 ? 2.793 -4.652 6.618 1.00 87.81 82 LYS A CA 1
ATOM 610 C C . LYS A 1 82 ? 1.655 -4.399 7.582 1.00 87.81 82 LYS A C 1
ATOM 612 O O . LYS A 1 82 ? 0.554 -4.028 7.178 1.00 87.81 82 LYS A O 1
ATOM 617 N N . ALA A 1 83 ? 1.927 -4.612 8.860 1.00 87.50 83 ALA A N 1
ATOM 618 C CA . ALA A 1 83 ? 0.985 -4.345 9.928 1.00 87.50 83 ALA A CA 1
ATOM 619 C C . ALA A 1 83 ? 1.305 -3.021 10.630 1.00 87.50 83 ALA A C 1
ATOM 621 O O . ALA A 1 83 ? 2.461 -2.611 10.714 1.00 87.50 83 ALA A O 1
ATOM 622 N N . PHE A 1 84 ? 0.273 -2.365 11.148 1.00 86.88 84 PHE A N 1
ATOM 623 C CA . PHE A 1 84 ? 0.379 -1.232 12.064 1.00 86.88 84 PHE A CA 1
ATOM 624 C C . PHE A 1 84 ? -0.761 -1.278 13.080 1.00 86.88 84 PHE A C 1
ATOM 626 O O . PHE A 1 84 ? -1.796 -1.905 12.839 1.00 86.88 84 PHE A O 1
ATOM 633 N N . LYS A 1 85 ? -0.581 -0.627 14.231 1.00 88.44 85 LYS A N 1
ATOM 634 C CA . LYS A 1 85 ? -1.584 -0.617 15.302 1.00 88.44 85 LYS A CA 1
ATOM 635 C C . LYS A 1 85 ? -2.439 0.642 15.217 1.00 88.44 85 LYS A C 1
ATOM 637 O O . LYS A 1 85 ? -1.918 1.753 15.175 1.00 88.44 85 LYS A O 1
ATOM 642 N N . VAL A 1 86 ? -3.753 0.468 15.227 1.00 87.62 86 VAL A N 1
ATOM 643 C CA . VAL A 1 86 ? -4.713 1.567 15.339 1.00 87.62 86 VAL A CA 1
ATOM 644 C C . VAL A 1 86 ? -5.140 1.685 16.795 1.00 87.62 86 VAL A C 1
ATOM 646 O O . VAL A 1 86 ? -5.581 0.699 17.389 1.00 87.62 86 VAL A O 1
ATOM 649 N N . ARG A 1 87 ? -4.965 2.865 17.387 1.00 86.25 87 ARG A N 1
ATOM 650 C CA . ARG A 1 87 ? -5.301 3.165 18.787 1.00 86.25 87 ARG A CA 1
ATOM 651 C C . ARG A 1 87 ? -6.476 4.139 18.871 1.00 86.25 87 ARG A C 1
ATOM 653 O O . ARG A 1 87 ? -6.833 4.739 17.859 1.00 86.25 87 ARG A O 1
ATOM 660 N N . ARG A 1 88 ? -7.117 4.205 20.041 1.00 80.56 88 ARG A N 1
ATOM 661 C CA . ARG A 1 88 ? -8.235 5.124 20.293 1.00 80.56 88 ARG A CA 1
ATOM 662 C C . ARG A 1 88 ? -7.769 6.573 20.253 1.00 80.56 88 ARG A C 1
ATOM 664 O O . ARG A 1 88 ? -6.572 6.809 20.524 1.00 80.56 88 ARG A O 1
#

pLDDT: mean 82.14, std 9.63, range [37.12, 90.31]

Secondary structure (DSSP, 8-state):
------EEEES-SEEETT-EEEEEEESPPTT-EEEEEETTEEEEEEEPPTTSEEEEEEE--S--EEEEEEEE-SSTT-EEEEEEEEE-